Protein AF-A0A521U4H7-F1 (afdb_monomer_lite)

Foldseek 3Di:
DDPLVVLQVVLLVQLVVLQVVLVVCVVVVNNVVSVVSNVVSVVSNVRNVVSVVVVVVVVD

Sequence (60 aa):
MTRADVAYPLLAQASLLMECQAWLYYLAGDARTAEAIEARADDLWARAEAARASRTRGDA

Structure (mmCIF, N/CA/C/O backbone):
data_AF-A0A521U4H7-F1
#
_entry.id   AF-A0A521U4H7-F1
#
loop_
_atom_site.group_PDB
_atom_site.id
_atom_site.type_symbol
_atom_site.label_atom_id
_atom_site.label_alt_id
_atom_site.label_comp_id
_atom_site.label_asym_id
_atom_site.label_entity_id
_atom_site.label_seq_id
_atom_site.pdbx_PDB_ins_code
_atom_site.Cartn_x
_atom_site.Cartn_y
_atom_site.Cartn_z
_atom_site.occupancy
_atom_site.B_iso_or_equiv
_atom_site.auth_seq_id
_atom_site.auth_comp_id
_atom_site.auth_asym_id
_atom_site.auth_atom_id
_atom_site.pdbx_PDB_model_num
ATOM 1 N N . MET A 1 1 ? 20.807 7.159 -14.870 1.00 75.88 1 MET A N 1
ATOM 2 C CA . MET A 1 1 ? 19.664 6.803 -14.006 1.00 75.88 1 MET A CA 1
ATOM 3 C C . MET A 1 1 ? 18.390 7.076 -14.784 1.00 75.88 1 MET A C 1
ATOM 5 O O . MET A 1 1 ? 18.134 8.221 -15.139 1.00 75.88 1 MET A O 1
ATOM 9 N N . THR A 1 2 ? 17.673 6.023 -15.156 1.00 83.88 2 THR A N 1
ATOM 10 C CA . THR A 1 2 ? 16.436 6.091 -15.937 1.00 83.88 2 THR A CA 1
ATOM 11 C C . THR A 1 2 ? 15.245 6.421 -15.038 1.00 83.88 2 THR A C 1
ATOM 13 O O . THR A 1 2 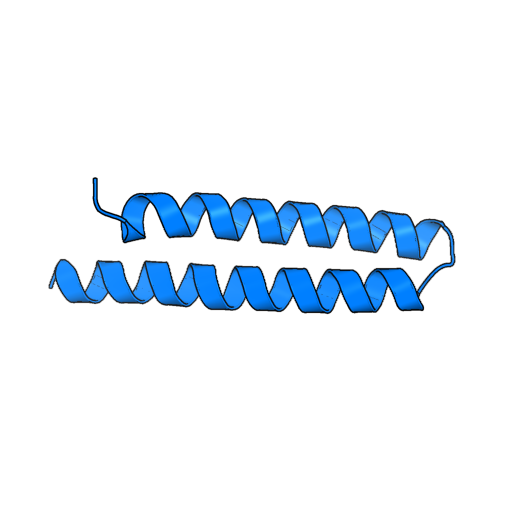? 15.296 6.272 -13.816 1.00 83.88 2 THR A O 1
ATOM 16 N N . ARG A 1 3 ? 14.125 6.835 -1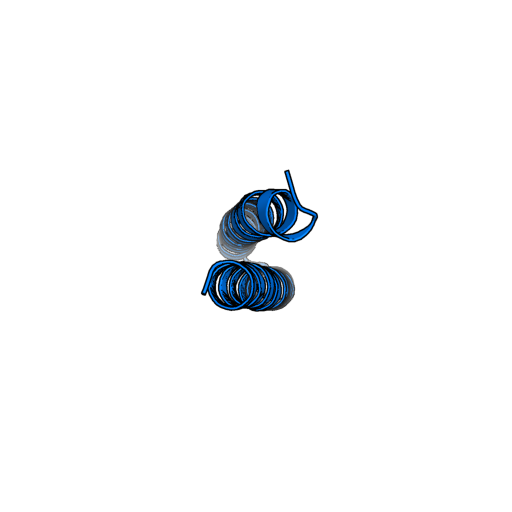5.639 1.00 82.94 3 ARG A N 1
ATOM 17 C CA . ARG A 1 3 ? 12.857 6.997 -14.911 1.00 82.94 3 ARG A CA 1
ATOM 18 C C . ARG A 1 3 ? 12.428 5.696 -14.215 1.00 82.94 3 ARG A C 1
ATOM 20 O O . ARG A 1 3 ? 11.857 5.765 -13.132 1.00 82.94 3 ARG A O 1
ATOM 27 N N . ALA A 1 4 ? 12.713 4.536 -14.811 1.00 80.69 4 ALA A N 1
ATOM 28 C CA . ALA A 1 4 ? 12.394 3.230 -14.237 1.00 80.69 4 ALA A CA 1
ATOM 29 C C . ALA A 1 4 ? 13.248 2.913 -12.995 1.00 80.69 4 ALA A C 1
ATOM 31 O O . ALA A 1 4 ? 12.708 2.402 -12.014 1.00 80.69 4 ALA A O 1
ATOM 32 N N . ASP A 1 5 ? 14.532 3.299 -13.000 1.00 82.38 5 ASP A N 1
ATOM 33 C CA . ASP A 1 5 ? 15.453 3.112 -11.863 1.00 82.38 5 ASP A CA 1
ATOM 34 C C . ASP A 1 5 ? 14.999 3.864 -10.608 1.00 82.38 5 ASP A C 1
ATOM 36 O O . ASP A 1 5 ? 15.215 3.407 -9.490 1.00 82.38 5 ASP A O 1
ATOM 40 N N . VAL A 1 6 ? 14.352 5.016 -10.795 1.00 89.75 6 VAL A N 1
ATOM 41 C CA . VAL A 1 6 ? 13.818 5.836 -9.699 1.00 89.75 6 VAL A CA 1
ATOM 42 C C . VAL A 1 6 ? 12.410 5.388 -9.302 1.00 89.75 6 VAL A C 1
ATOM 44 O O . VAL A 1 6 ? 12.066 5.390 -8.123 1.00 89.75 6 VAL A O 1
ATOM 47 N N . ALA A 1 7 ? 11.583 4.995 -10.274 1.00 91.12 7 ALA A N 1
ATOM 48 C CA . ALA A 1 7 ? 10.177 4.683 -10.037 1.00 91.12 7 ALA A CA 1
ATOM 49 C C . ALA A 1 7 ? 9.975 3.438 -9.163 1.00 91.12 7 ALA A C 1
ATOM 51 O O . ALA A 1 7 ? 9.157 3.494 -8.249 1.00 91.12 7 ALA A O 1
ATOM 52 N N . TYR A 1 8 ? 10.711 2.344 -9.405 1.00 93.56 8 TYR A N 1
ATOM 53 C CA . TYR A 1 8 ? 10.547 1.112 -8.620 1.00 93.56 8 TYR A CA 1
ATOM 54 C C . TYR A 1 8 ? 10.749 1.327 -7.109 1.00 93.56 8 TYR A C 1
ATOM 56 O O . TYR A 1 8 ? 9.804 1.075 -6.361 1.00 93.56 8 TYR A O 1
ATOM 64 N N . PRO A 1 9 ? 11.913 1.817 -6.626 1.00 95.88 9 PRO A N 1
ATOM 65 C CA . PRO A 1 9 ? 12.138 1.936 -5.188 1.00 95.88 9 PRO A CA 1
ATOM 66 C C . PRO A 1 9 ? 11.165 2.914 -4.519 1.00 95.88 9 PRO A C 1
ATOM 68 O O . PRO A 1 9 ? 10.732 2.649 -3.402 1.00 95.88 9 PRO A O 1
ATOM 71 N N . LEU A 1 10 ? 10.779 4.007 -5.191 1.00 97.12 10 LEU A N 1
ATOM 72 C CA . LEU A 1 10 ? 9.813 4.966 -4.644 1.00 97.12 10 LEU A CA 1
ATOM 73 C C . LEU A 1 10 ? 8.411 4.365 -4.505 1.00 97.12 10 LEU A C 1
ATOM 75 O O . LEU A 1 10 ? 7.779 4.517 -3.463 1.00 97.12 10 LEU A O 1
ATOM 79 N N . LEU A 1 11 ? 7.922 3.687 -5.546 1.00 97.88 11 LEU A N 1
ATOM 80 C CA . LEU A 1 11 ? 6.580 3.103 -5.545 1.00 97.88 11 LEU A CA 1
ATOM 81 C C . LEU A 1 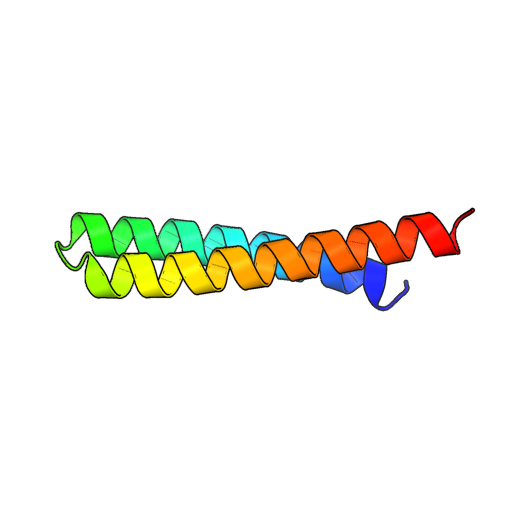11 ? 6.484 1.913 -4.585 1.00 97.88 11 LEU A C 1
ATOM 83 O O . LEU A 1 11 ? 5.501 1.810 -3.857 1.00 97.88 11 LEU A O 1
ATOM 87 N N . ALA A 1 12 ? 7.520 1.073 -4.516 1.00 97.75 12 ALA A N 1
ATOM 88 C CA . ALA A 1 12 ? 7.578 -0.039 -3.570 1.00 97.75 12 ALA A CA 1
ATOM 89 C C . ALA A 1 12 ? 7.580 0.448 -2.109 1.00 97.75 12 ALA A C 1
ATOM 91 O O . ALA A 1 12 ? 6.836 -0.075 -1.284 1.00 97.75 12 ALA A O 1
ATOM 92 N N . GLN A 1 13 ? 8.357 1.492 -1.786 1.00 98.19 13 GLN A N 1
ATOM 93 C CA . GLN A 1 13 ? 8.340 2.089 -0.443 1.00 98.19 13 GLN A CA 1
ATOM 94 C C . GLN A 1 13 ? 6.986 2.724 -0.112 1.00 98.19 13 GLN A C 1
ATOM 96 O O . GLN A 1 13 ? 6.497 2.572 1.004 1.00 98.19 13 GLN A O 1
ATOM 101 N N . ALA A 1 14 ? 6.363 3.411 -1.072 1.00 98.38 14 ALA A N 1
ATOM 102 C CA . ALA A 1 14 ? 5.039 3.992 -0.879 1.00 98.38 14 ALA A CA 1
ATOM 103 C C . ALA A 1 14 ? 3.964 2.915 -0.637 1.00 98.38 14 ALA A C 1
ATOM 105 O O . ALA A 1 14 ? 3.121 3.114 0.233 1.00 98.38 14 ALA A O 1
ATOM 106 N N . SER A 1 15 ? 4.020 1.778 -1.344 1.00 98.69 15 SER A N 1
ATOM 107 C CA . SER A 1 15 ? 3.143 0.620 -1.095 1.00 98.69 15 SER A CA 1
ATOM 108 C C . SER A 1 15 ? 3.274 0.120 0.341 1.00 98.69 15 SER A C 1
ATOM 110 O O . SER A 1 15 ? 2.287 0.056 1.065 1.00 98.69 15 SER A O 1
ATOM 112 N N . LEU A 1 16 ? 4.509 -0.124 0.792 1.00 98.44 16 LEU A N 1
ATOM 113 C CA . LEU A 1 16 ? 4.775 -0.594 2.151 1.00 98.44 16 LEU A CA 1
ATOM 114 C C . LEU A 1 16 ? 4.270 0.390 3.221 1.00 98.44 16 LEU A C 1
ATOM 116 O O . LEU A 1 16 ? 3.715 -0.019 4.237 1.00 98.44 16 LEU A O 1
ATOM 120 N N . LEU A 1 17 ? 4.445 1.698 3.006 1.00 98.50 17 LEU A N 1
ATOM 121 C CA . LEU A 1 17 ? 3.922 2.713 3.926 1.00 98.50 17 LEU A CA 1
ATOM 122 C C . LEU A 1 17 ? 2.388 2.695 3.989 1.00 98.50 17 LEU A C 1
ATOM 124 O O . LEU A 1 17 ? 1.833 2.867 5.073 1.00 98.50 17 LEU A O 1
ATOM 128 N N . MET A 1 18 ? 1.714 2.461 2.859 1.00 98.56 18 MET A N 1
ATOM 129 C CA . MET A 1 18 ? 0.256 2.319 2.813 1.00 98.56 18 MET A CA 1
ATOM 130 C C . MET A 1 18 ? -0.204 1.064 3.566 1.00 98.56 18 MET A C 1
ATOM 132 O O . MET A 1 18 ? -1.113 1.168 4.379 1.00 98.56 18 MET A O 1
ATOM 136 N N . GLU A 1 19 ? 0.457 -0.084 3.400 1.00 98.25 19 GLU A N 1
ATOM 137 C CA . GLU A 1 19 ? 0.152 -1.308 4.167 1.00 98.25 19 GLU A CA 1
ATOM 138 C C . GLU A 1 19 ? 0.292 -1.088 5.683 1.00 98.25 19 GLU A C 1
ATOM 140 O O . GLU A 1 19 ? -0.607 -1.420 6.460 1.00 98.25 19 GLU A O 1
ATOM 145 N N . CYS A 1 20 ? 1.381 -0.441 6.116 1.00 98.56 20 CYS A N 1
ATOM 146 C CA . CYS A 1 20 ? 1.563 -0.051 7.516 1.00 98.56 20 CYS A CA 1
ATOM 147 C C . CYS A 1 20 ? 0.431 0.862 8.008 1.00 98.56 20 CYS A C 1
ATOM 149 O O . CYS A 1 20 ? -0.044 0.716 9.135 1.00 98.56 20 CYS A O 1
ATOM 151 N N . GLN A 1 21 ? -0.013 1.807 7.177 1.00 98.38 21 GLN A N 1
ATOM 152 C CA . GLN A 1 21 ? -1.107 2.707 7.519 1.00 98.38 21 GLN A CA 1
ATOM 153 C C . GLN A 1 21 ? -2.449 1.964 7.601 1.00 98.38 21 GLN A C 1
ATOM 155 O O . GLN A 1 21 ? -3.196 2.192 8.551 1.00 98.38 21 GLN A O 1
ATOM 160 N N . ALA A 1 22 ? -2.741 1.048 6.674 1.00 98.44 22 ALA A N 1
ATOM 161 C CA . ALA A 1 22 ? -3.937 0.207 6.714 1.00 98.44 22 ALA A CA 1
ATOM 162 C C . ALA A 1 22 ? -4.008 -0.609 8.011 1.00 98.44 22 ALA A C 1
ATOM 164 O O . ALA A 1 22 ? -5.049 -0.643 8.667 1.00 98.44 22 ALA A O 1
ATOM 165 N N . TRP A 1 23 ? -2.878 -1.171 8.450 1.00 98.31 23 TRP A N 1
ATOM 166 C CA . TRP A 1 23 ? -2.799 -1.890 9.720 1.00 98.31 23 TRP A CA 1
ATOM 167 C C . TRP A 1 23 ? -3.184 -1.020 10.926 1.00 98.31 23 TRP A C 1
ATOM 169 O O . TRP A 1 23 ? -3.916 -1.472 11.808 1.00 98.31 23 TRP A O 1
ATOM 179 N N . LEU A 1 24 ? -2.771 0.254 10.950 1.00 98.44 24 LEU A N 1
ATOM 180 C CA . LEU A 1 24 ? -3.179 1.191 12.005 1.00 98.44 24 LEU A CA 1
ATOM 181 C C . LEU A 1 24 ? -4.695 1.444 12.002 1.00 98.44 24 LEU A C 1
ATOM 183 O O . LEU A 1 24 ? -5.293 1.552 13.073 1.00 98.44 24 LEU A O 1
ATOM 187 N N . TYR A 1 25 ? -5.330 1.500 10.828 1.00 98.44 25 TYR A N 1
ATOM 188 C CA . TYR A 1 25 ? -6.786 1.644 10.727 1.00 98.44 25 TYR A CA 1
ATOM 189 C C . TYR A 1 25 ? -7.536 0.382 11.156 1.00 98.44 25 TYR A C 1
ATOM 191 O O . TYR A 1 25 ? -8.549 0.499 11.848 1.00 98.44 25 TYR A O 1
ATOM 199 N N . TYR A 1 26 ? -7.014 -0.811 10.855 1.00 98.38 26 TYR A N 1
ATOM 200 C CA . TYR A 1 26 ? -7.563 -2.051 11.409 1.00 98.38 26 TYR A CA 1
ATOM 201 C C . TYR A 1 26 ? -7.511 -2.057 12.939 1.00 98.38 26 TYR A C 1
ATOM 203 O O . TYR A 1 26 ? -8.514 -2.367 13.581 1.00 98.38 26 TYR A O 1
ATOM 211 N N . LEU A 1 27 ? -6.385 -1.651 13.537 1.00 98.44 27 LEU A N 1
ATOM 212 C CA . LEU A 1 27 ? -6.272 -1.535 14.995 1.00 98.44 27 LEU A CA 1
ATOM 213 C C . LEU A 1 27 ? -7.224 -0.494 15.595 1.00 98.44 27 LEU A C 1
ATOM 215 O O . LEU A 1 27 ? -7.704 -0.676 16.712 1.00 98.44 27 LEU A O 1
ATOM 219 N N . ALA A 1 28 ? -7.508 0.582 14.862 1.00 98.31 28 ALA A N 1
ATOM 220 C CA . ALA A 1 28 ? -8.478 1.597 15.259 1.00 98.31 28 ALA A CA 1
ATOM 221 C C . ALA A 1 28 ? -9.945 1.155 15.064 1.00 98.31 28 ALA A C 1
ATOM 223 O O . ALA A 1 28 ? -10.854 1.888 15.451 1.00 98.31 28 ALA A O 1
ATOM 224 N N . GLY A 1 29 ? -10.188 -0.023 14.477 1.00 98.50 29 GLY A N 1
ATOM 225 C CA . GLY A 1 29 ? -11.525 -0.544 14.190 1.00 98.50 29 GLY A CA 1
ATOM 226 C C . GLY A 1 29 ? -12.188 0.044 12.938 1.00 98.50 29 GLY A C 1
ATOM 227 O O . GLY A 1 29 ? -13.381 -0.171 12.732 1.00 98.50 29 GLY A O 1
ATOM 228 N N . ASP A 1 30 ? -11.447 0.762 12.090 1.00 98.50 30 ASP A N 1
ATOM 229 C CA . ASP A 1 30 ? -11.946 1.331 10.833 1.00 98.50 30 ASP A CA 1
ATOM 230 C C . ASP A 1 30 ? -11.513 0.480 9.630 1.00 98.50 30 ASP A C 1
ATOM 232 O O . ASP A 1 30 ? -10.627 0.840 8.850 1.00 98.50 30 ASP A O 1
ATOM 236 N N . ALA A 1 31 ? -12.160 -0.679 9.484 1.00 98.06 31 ALA A N 1
ATOM 237 C CA . ALA A 1 31 ? -11.865 -1.628 8.410 1.00 98.06 31 ALA A CA 1
ATOM 238 C C . ALA A 1 31 ? -12.098 -1.033 7.010 1.00 98.06 31 ALA A C 1
ATOM 240 O O . ALA A 1 31 ? -11.323 -1.291 6.096 1.00 98.06 31 ALA A O 1
ATOM 241 N N . ARG A 1 32 ? -13.113 -0.172 6.839 1.00 98.56 32 ARG A N 1
ATOM 242 C CA . ARG A 1 32 ? -13.419 0.429 5.532 1.00 98.56 32 ARG A CA 1
ATOM 243 C C . ARG A 1 32 ? -12.277 1.318 5.044 1.00 98.56 32 ARG A C 1
ATOM 245 O O . ARG A 1 32 ? -11.936 1.297 3.863 1.00 98.56 32 ARG A O 1
ATOM 252 N N . THR A 1 33 ? -11.714 2.134 5.935 1.00 98.38 33 THR A N 1
ATOM 253 C CA . THR A 1 33 ? -10.564 2.973 5.583 1.00 98.38 33 THR A CA 1
ATOM 254 C C . THR A 1 33 ? -9.315 2.123 5.355 1.00 98.38 33 THR A C 1
ATOM 256 O O . THR A 1 33 ? -8.567 2.411 4.424 1.00 98.38 33 THR A O 1
ATOM 259 N N . ALA A 1 34 ? -9.115 1.058 6.139 1.00 98.62 34 ALA A N 1
ATOM 260 C CA . ALA A 1 34 ? -8.006 0.127 5.945 1.00 98.62 34 ALA A CA 1
ATOM 261 C C . ALA A 1 34 ? -8.036 -0.531 4.552 1.00 98.62 34 ALA A C 1
ATOM 263 O O . ALA A 1 34 ? -7.071 -0.395 3.806 1.00 98.62 34 ALA A O 1
ATOM 264 N N . GLU A 1 35 ? -9.167 -1.120 4.153 1.00 98.62 35 GLU A N 1
ATOM 265 C CA . GLU A 1 35 ? -9.354 -1.745 2.832 1.00 98.62 35 GLU A CA 1
ATOM 266 C C . GLU A 1 35 ? -9.130 -0.748 1.681 1.00 98.62 35 GLU A C 1
ATOM 268 O O . GLU A 1 35 ? -8.511 -1.063 0.662 1.00 98.62 35 GLU A O 1
ATOM 273 N N . ALA A 1 36 ? -9.599 0.496 1.839 1.00 98.56 36 ALA A N 1
ATOM 274 C CA . ALA A 1 36 ? -9.377 1.542 0.845 1.00 98.56 36 ALA A CA 1
ATOM 275 C C . ALA A 1 36 ? -7.888 1.900 0.697 1.00 98.56 36 ALA A C 1
ATOM 277 O O . ALA A 1 36 ? -7.446 2.233 -0.403 1.00 98.56 36 ALA A O 1
ATOM 278 N N . ILE A 1 37 ? -7.116 1.843 1.785 1.00 98.50 37 ILE A N 1
ATOM 279 C CA . ILE A 1 37 ? -5.670 2.079 1.769 1.00 98.50 37 ILE A CA 1
ATOM 280 C C . ILE A 1 37 ? -4.932 0.876 1.172 1.00 98.50 37 ILE A C 1
ATOM 282 O O . ILE A 1 37 ? -4.043 1.088 0.348 1.00 98.50 37 ILE A O 1
ATOM 286 N N . GLU A 1 38 ? -5.327 -0.357 1.500 1.00 98.62 38 GLU A N 1
ATOM 287 C CA . GLU A 1 38 ? -4.774 -1.582 0.897 1.00 98.62 38 GLU A CA 1
ATOM 288 C C . GLU A 1 38 ? -4.936 -1.572 -0.625 1.00 98.62 38 GLU A C 1
ATOM 290 O O . GLU A 1 38 ? -3.963 -1.750 -1.351 1.00 98.62 38 GLU A O 1
ATOM 295 N N . ALA A 1 39 ? -6.115 -1.198 -1.131 1.00 98.56 39 ALA A N 1
ATOM 296 C CA . ALA A 1 39 ? -6.334 -1.060 -2.571 1.00 98.56 39 ALA A CA 1
ATOM 297 C C . ALA A 1 39 ? -5.386 -0.035 -3.234 1.00 98.56 39 ALA A C 1
ATOM 299 O O . ALA A 1 39 ? -5.040 -0.159 -4.412 1.00 98.56 39 ALA A O 1
ATOM 300 N N . ARG A 1 40 ? -4.952 1.002 -2.500 1.00 98.50 40 ARG A N 1
ATOM 301 C CA . ARG A 1 40 ? -3.952 1.968 -2.991 1.00 98.50 40 ARG A CA 1
ATOM 302 C C . ARG A 1 40 ? -2.530 1.427 -2.880 1.00 98.50 40 ARG A C 1
ATOM 304 O O . ARG A 1 40 ? -1.726 1.755 -3.752 1.00 98.50 40 ARG A O 1
ATOM 311 N N . ALA A 1 41 ? -2.223 0.623 -1.863 1.00 98.62 41 ALA A N 1
ATOM 312 C CA . ALA A 1 41 ? -0.957 -0.098 -1.771 1.00 98.62 41 ALA A CA 1
ATOM 313 C C . ALA A 1 41 ? -0.787 -1.035 -2.977 1.00 98.62 41 ALA A C 1
ATOM 315 O O . ALA A 1 41 ? 0.193 -0.912 -3.710 1.00 98.62 41 ALA A O 1
ATOM 316 N N . ASP A 1 42 ? -1.805 -1.842 -3.280 1.00 98.56 42 ASP A N 1
ATOM 317 C CA . ASP A 1 42 ? -1.807 -2.767 -4.417 1.00 98.56 42 ASP A CA 1
ATOM 318 C C . ASP A 1 42 ? -1.591 -2.054 -5.764 1.00 98.56 42 ASP A C 1
ATOM 320 O O . ASP A 1 42 ? -0.789 -2.503 -6.588 1.00 98.56 42 ASP A O 1
ATOM 324 N N . ASP A 1 43 ? -2.246 -0.905 -5.991 1.00 98.50 43 ASP A N 1
ATOM 325 C CA . ASP A 1 43 ? -2.019 -0.074 -7.189 1.00 98.50 43 ASP A CA 1
ATOM 326 C C . ASP A 1 43 ? -0.557 0.396 -7.289 1.00 98.50 43 ASP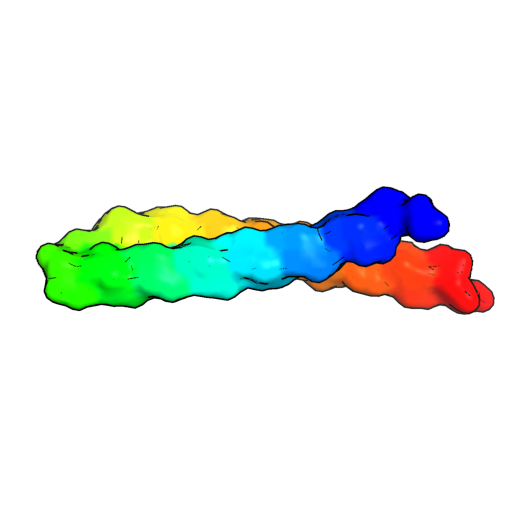 A C 1
ATOM 328 O O . ASP A 1 43 ? 0.064 0.341 -8.356 1.00 98.50 43 ASP A O 1
ATOM 332 N N . LEU A 1 44 ? 0.025 0.851 -6.175 1.00 98.38 44 LEU A N 1
ATOM 333 C CA . LEU A 1 44 ? 1.419 1.294 -6.134 1.00 98.38 44 LEU A CA 1
ATOM 334 C C . LEU A 1 44 ? 2.384 0.136 -6.396 1.00 98.38 44 LEU A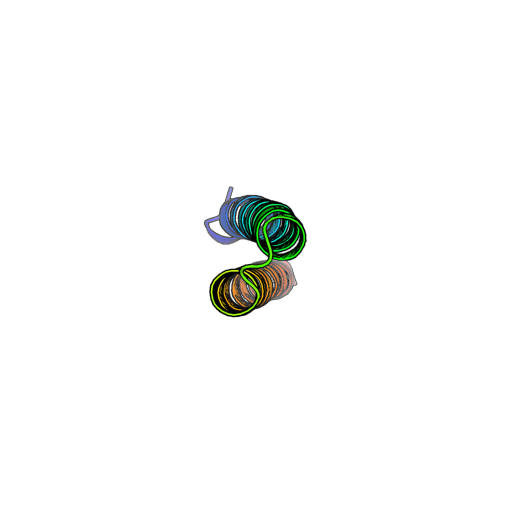 C 1
ATOM 336 O O . LEU A 1 44 ? 3.325 0.307 -7.177 1.00 98.38 44 LEU A O 1
ATOM 340 N N . TRP A 1 45 ? 2.131 -1.034 -5.811 1.00 98.12 45 TRP A N 1
ATOM 341 C CA . TRP A 1 45 ? 2.922 -2.238 -6.037 1.00 98.12 45 TRP A CA 1
ATOM 342 C C . TRP A 1 45 ? 2.867 -2.696 -7.496 1.00 98.12 45 TRP A C 1
ATOM 344 O O . TRP A 1 45 ? 3.909 -2.895 -8.125 1.00 98.12 45 TRP A O 1
ATOM 354 N N . ALA A 1 46 ? 1.672 -2.763 -8.090 1.00 98.00 46 ALA A N 1
ATOM 355 C CA . ALA A 1 46 ? 1.504 -3.121 -9.497 1.00 98.00 46 ALA A CA 1
ATOM 356 C C . ALA A 1 46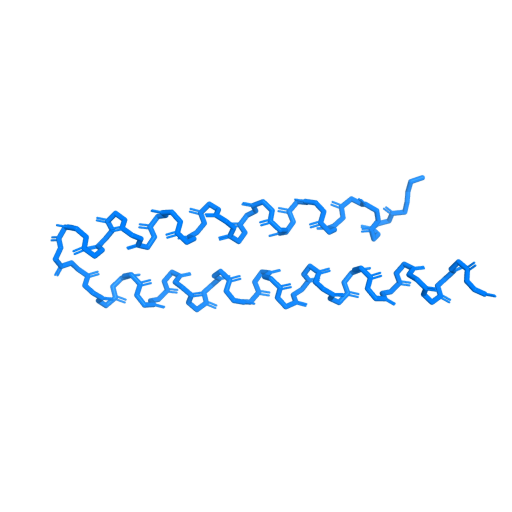 ? 2.291 -2.177 -10.425 1.00 98.00 46 ALA A C 1
ATOM 358 O O . ALA A 1 46 ? 2.941 -2.607 -11.385 1.00 98.00 46 ALA A O 1
ATOM 359 N N . ARG A 1 47 ? 2.296 -0.876 -10.115 1.00 97.25 47 ARG A N 1
ATOM 360 C CA . ARG A 1 47 ? 3.071 0.129 -10.857 1.00 97.25 47 ARG A CA 1
ATOM 361 C C . ARG A 1 47 ? 4.577 0.003 -10.621 1.00 97.25 47 ARG A C 1
ATOM 363 O O . ARG A 1 47 ? 5.346 0.256 -11.553 1.00 97.25 47 ARG A O 1
ATOM 370 N N . ALA A 1 48 ? 5.006 -0.389 -9.422 1.00 96.44 48 ALA A N 1
ATOM 371 C CA . ALA A 1 48 ? 6.405 -0.684 -9.129 1.00 96.44 48 ALA A CA 1
ATOM 372 C C . ALA A 1 48 ? 6.890 -1.866 -9.982 1.00 96.44 48 ALA A C 1
ATOM 374 O O . ALA A 1 48 ? 7.878 -1.733 -10.710 1.00 96.44 48 ALA A O 1
ATOM 375 N N . GLU A 1 49 ? 6.154 -2.979 -9.988 1.00 96.06 49 GLU A N 1
ATOM 376 C CA . GLU A 1 49 ? 6.495 -4.164 -10.783 1.00 96.06 49 GLU A CA 1
ATOM 377 C C . GLU A 1 49 ? 6.509 -3.870 -12.289 1.00 96.06 49 GLU A C 1
ATOM 379 O O . GLU A 1 49 ? 7.417 -4.305 -13.003 1.00 96.06 49 GLU A O 1
ATOM 384 N N . ALA A 1 50 ? 5.584 -3.040 -12.780 1.00 94.44 50 ALA A N 1
ATOM 385 C CA . ALA A 1 50 ? 5.614 -2.574 -14.164 1.00 94.44 50 ALA A CA 1
ATOM 386 C C . ALA A 1 50 ? 6.898 -1.781 -14.488 1.00 94.44 50 ALA A C 1
ATOM 388 O O . ALA A 1 50 ? 7.509 -1.993 -15.540 1.00 94.44 50 ALA A O 1
ATOM 389 N N . ALA A 1 51 ? 7.349 -0.902 -13.584 1.00 91.38 51 ALA A N 1
ATOM 390 C CA . ALA A 1 51 ? 8.601 -0.161 -13.750 1.00 91.38 51 ALA A CA 1
ATOM 391 C C . ALA A 1 51 ? 9.826 -1.093 -13.735 1.00 91.38 51 ALA A C 1
ATOM 393 O O . ALA A 1 51 ? 10.710 -0.965 -14.587 1.00 91.38 51 ALA A O 1
ATOM 394 N N . ARG A 1 52 ? 9.849 -2.081 -12.832 1.00 91.69 52 ARG A N 1
ATOM 395 C CA . ARG A 1 52 ? 10.894 -3.115 -12.755 1.00 91.69 52 ARG A CA 1
ATOM 396 C C . ARG A 1 52 ? 10.979 -3.929 -14.047 1.00 91.69 52 ARG A C 1
ATOM 398 O O . ARG A 1 52 ? 12.072 -4.089 -14.588 1.00 91.69 52 ARG A O 1
ATOM 405 N N . ALA A 1 53 ? 9.840 -4.380 -14.571 1.00 90.00 53 ALA A N 1
ATOM 406 C CA . ALA A 1 53 ? 9.755 -5.148 -15.814 1.00 90.00 53 ALA A CA 1
ATOM 407 C C . ALA A 1 53 ? 10.075 -4.320 -17.074 1.00 90.00 53 ALA A C 1
ATOM 409 O O . ALA A 1 53 ? 10.441 -4.877 -18.112 1.00 90.00 53 ALA A O 1
ATOM 410 N N . SER A 1 54 ? 9.899 -2.996 -17.024 1.00 84.50 54 SER A N 1
ATOM 411 C CA . SER A 1 54 ? 10.331 -2.095 -18.098 1.00 84.50 54 SER A CA 1
ATOM 412 C C . SER A 1 54 ? 11.850 -1.940 -18.130 1.00 84.50 54 SER A C 1
ATOM 414 O O . SER A 1 54 ? 12.411 -1.833 -19.216 1.00 84.50 54 SER A O 1
ATOM 416 N N . ARG A 1 55 ? 12.512 -1.934 -16.965 1.00 79.62 55 ARG A N 1
ATOM 417 C CA . ARG A 1 55 ? 13.977 -1.863 -16.872 1.00 79.62 55 ARG A CA 1
ATOM 418 C C . ARG A 1 55 ? 14.632 -3.116 -17.450 1.00 79.62 55 ARG A C 1
ATOM 420 O O . ARG A 1 55 ? 15.468 -3.014 -18.334 1.00 79.62 55 ARG A O 1
ATOM 427 N N . THR A 1 56 ? 14.173 -4.297 -17.034 1.00 76.69 56 THR A N 1
ATOM 428 C CA . THR A 1 56 ? 14.743 -5.577 -17.493 1.00 76.69 56 THR A CA 1
ATOM 429 C C . THR A 1 56 ? 14.633 -5.797 -19.003 1.00 76.69 56 THR A C 1
ATOM 431 O O . THR A 1 56 ? 15.451 -6.516 -19.560 1.00 76.69 56 THR A O 1
ATOM 434 N N . ARG A 1 57 ? 13.642 -5.189 -19.671 1.00 76.31 57 ARG A N 1
ATOM 435 C CA . ARG A 1 57 ? 13.493 -5.218 -21.137 1.00 76.31 57 ARG A CA 1
ATOM 436 C C . ARG A 1 57 ? 14.358 -4.197 -21.877 1.00 76.31 57 ARG A C 1
ATOM 438 O O . ARG A 1 57 ? 14.600 -4.393 -23.056 1.00 76.31 57 ARG A O 1
ATOM 445 N N . GLY A 1 58 ? 14.749 -3.103 -21.224 1.00 64.38 58 GLY A N 1
ATOM 446 C CA . GLY A 1 58 ? 15.642 -2.095 -21.804 1.00 64.38 58 GLY A CA 1
ATOM 447 C C . GLY A 1 58 ? 17.127 -2.435 -21.658 1.00 64.38 58 GLY A C 1
ATOM 448 O O . GLY A 1 58 ? 17.939 -1.860 -22.374 1.00 64.38 58 GLY A O 1
ATOM 449 N N . ASP A 1 59 ? 17.457 -3.359 -20.751 1.00 56.56 59 ASP A N 1
ATOM 450 C CA . ASP A 1 59 ? 18.822 -3.834 -20.484 1.00 56.56 59 ASP A CA 1
ATOM 451 C C . ASP A 1 59 ? 19.193 -5.123 -21.260 1.00 56.56 59 ASP A C 1
ATOM 453 O O . ASP A 1 59 ? 20.347 -5.550 -21.198 1.00 56.56 59 ASP A O 1
ATOM 457 N N . ALA A 1 60 ? 18.233 -5.760 -21.946 1.00 52.59 60 ALA A N 1
ATOM 458 C CA . ALA A 1 60 ? 18.409 -6.982 -22.746 1.00 52.59 60 ALA A CA 1
ATOM 459 C C . ALA A 1 60 ? 18.595 -6.662 -24.236 1.00 52.59 60 ALA A C 1
ATOM 461 O O . ALA A 1 60 ? 19.389 -7.379 -24.887 1.00 52.59 60 ALA A O 1
#

Radius of gyration: 14.04 Å; chains: 1; bounding box: 33×14×38 Å

Secondary structure (DSSP, 8-state):
--HHHHHHHHHHHHHHHHHHHHHHHHHTT-HHHHHHHHHHHHHHHHHHHHHHHHHHHH--

pLDDT: mean 92.73, std 10.38, range [52.59, 98.69]